Protein AF-A0A257UGG8-F1 (afdb_monomer_lite)

Secondary structure (DSSP, 8-state):
--------TTGGGGGGTSTHHHHHHHSSPPPHHHHHHHHH-HHHHHHHHTTTSPPPPHHHHHHT--HHHHHHHHHSHHHHHHHHHHHHHHHHT-

Sequence (94 aa):
PYKVVLAVPEIESWFFVVPDVLERMSGKKLSIEQRELGGLRPKKVIQQLFENQRAVSVAELAGNLTEPEVQTLRETEPRKALIDFLTEAVKKET

Structure (mmCIF, N/CA/C/O backbone):
data_AF-A0A257UGG8-F1
#
_entry.id   AF-A0A257UGG8-F1
#
loop_
_atom_site.group_PDB
_atom_site.id
_atom_site.type_symbol
_atom_site.label_atom_id
_atom_site.label_alt_id
_atom_site.label_comp_id
_atom_site.label_asym_id
_atom_site.label_entity_id
_atom_site.label_seq_id
_atom_site.pdbx_PDB_ins_code
_atom_site.Cartn_x
_atom_site.Cartn_y
_atom_site.Cartn_z
_atom_site.occupancy
_atom_site.B_iso_or_equiv
_atom_site.auth_seq_id
_atom_site.auth_comp_id
_atom_site.auth_asym_id
_atom_site.auth_atom_id
_atom_site.pdbx_PDB_model_num
ATOM 1 N N . PRO A 1 1 ? -5.326 -6.202 -22.324 1.00 38.16 1 PRO A N 1
ATOM 2 C CA . PRO A 1 1 ? -4.713 -5.540 -21.147 1.00 38.16 1 PRO A CA 1
ATOM 3 C C . PRO A 1 1 ? -4.177 -6.588 -20.158 1.00 38.16 1 PRO A C 1
ATOM 5 O O . PRO A 1 1 ? -4.949 -7.213 -19.437 1.00 38.16 1 PRO A O 1
ATOM 8 N N . TYR A 1 2 ? -2.869 -6.849 -20.191 1.00 33.78 2 TYR A N 1
ATOM 9 C CA . TYR A 1 2 ? -2.239 -7.853 -19.334 1.00 33.78 2 TYR A CA 1
ATOM 10 C C . TYR A 1 2 ? -2.043 -7.280 -17.928 1.00 33.78 2 TYR A C 1
ATOM 12 O O . TYR A 1 2 ? -1.296 -6.321 -17.743 1.00 33.78 2 TYR A O 1
ATOM 20 N N . LYS A 1 3 ? -2.730 -7.855 -16.934 1.00 40.22 3 LYS A N 1
ATOM 21 C CA . LYS A 1 3 ? -2.423 -7.622 -15.520 1.00 40.22 3 LYS A CA 1
ATOM 22 C C . LYS A 1 3 ? -1.114 -8.348 -15.222 1.00 40.22 3 LYS A C 1
ATOM 24 O O . LYS A 1 3 ? -1.119 -9.531 -14.899 1.00 40.22 3 LYS A O 1
ATOM 29 N N . VAL A 1 4 ? 0.007 -7.656 -15.402 1.00 47.53 4 VAL A N 1
ATOM 30 C CA . VAL A 1 4 ? 1.318 -8.145 -14.973 1.00 47.53 4 VAL A CA 1
ATOM 31 C C . VAL A 1 4 ? 1.338 -8.089 -13.448 1.00 47.53 4 VAL A C 1
ATOM 33 O O . VAL A 1 4 ? 1.679 -7.074 -12.849 1.00 47.53 4 VAL A O 1
ATOM 36 N N . VAL A 1 5 ? 0.901 -9.176 -12.813 1.00 45.34 5 VAL A N 1
ATOM 37 C CA . VAL A 1 5 ? 1.103 -9.404 -11.381 1.00 45.34 5 VAL A CA 1
ATOM 38 C C . VAL A 1 5 ? 2.499 -9.997 -11.236 1.00 45.34 5 VAL A C 1
ATOM 40 O O . VAL A 1 5 ? 2.672 -11.201 -11.078 1.00 45.34 5 VAL A O 1
ATOM 43 N N . LEU A 1 6 ? 3.522 -9.154 -11.366 1.00 44.53 6 LEU A N 1
ATOM 44 C CA . LEU A 1 6 ? 4.820 -9.499 -10.802 1.00 44.53 6 LEU A CA 1
ATOM 45 C C . LEU A 1 6 ? 4.609 -9.594 -9.289 1.00 44.53 6 LEU A C 1
ATOM 47 O O . LEU A 1 6 ? 4.041 -8.681 -8.687 1.00 44.53 6 LEU A O 1
ATOM 51 N N . ALA A 1 7 ? 5.028 -10.704 -8.684 1.00 52.19 7 ALA A N 1
ATOM 52 C CA . ALA A 1 7 ? 5.097 -10.853 -7.236 1.00 52.19 7 ALA A CA 1
ATOM 53 C C . ALA A 1 7 ? 6.225 -9.954 -6.709 1.00 52.19 7 ALA A C 1
ATOM 55 O O . ALA A 1 7 ? 7.279 -10.431 -6.303 1.00 52.19 7 ALA A O 1
ATOM 56 N N . VAL A 1 8 ? 6.030 -8.638 -6.801 1.00 59.59 8 VAL A N 1
ATOM 57 C CA . VAL A 1 8 ? 6.941 -7.642 -6.251 1.00 59.59 8 VAL A CA 1
ATOM 58 C C . VAL A 1 8 ? 6.827 -7.763 -4.734 1.00 59.59 8 VAL A C 1
ATOM 60 O O . VAL A 1 8 ? 5.727 -7.572 -4.198 1.00 59.59 8 VAL A O 1
ATOM 63 N N . PRO A 1 9 ? 7.911 -8.131 -4.028 1.00 59.56 9 PRO A N 1
ATOM 64 C CA . PRO A 1 9 ? 7.899 -8.140 -2.577 1.00 59.56 9 PRO A CA 1
ATOM 65 C C . PRO A 1 9 ? 7.454 -6.769 -2.073 1.00 59.56 9 PRO A C 1
ATOM 67 O O . PRO A 1 9 ? 7.940 -5.746 -2.546 1.00 59.56 9 PRO A O 1
ATOM 70 N N . GLU A 1 10 ? 6.507 -6.763 -1.139 1.00 71.31 10 GLU A N 1
ATOM 71 C CA . GLU A 1 10 ? 6.000 -5.538 -0.514 1.00 71.31 10 GLU A CA 1
ATOM 72 C C . GLU A 1 10 ? 5.303 -4.562 -1.474 1.00 71.31 10 GLU A C 1
ATOM 74 O O . GLU A 1 10 ? 5.232 -3.367 -1.186 1.00 71.31 10 GLU A O 1
ATOM 79 N N . ILE A 1 11 ? 4.708 -5.049 -2.572 1.00 80.56 11 ILE A N 1
ATOM 80 C CA . ILE A 1 11 ? 3.818 -4.240 -3.427 1.00 80.56 11 ILE A CA 1
ATOM 81 C C . ILE A 1 11 ? 2.700 -3.558 -2.624 1.00 80.56 11 ILE A C 1
ATOM 83 O O . ILE A 1 11 ? 2.195 -2.511 -3.013 1.00 80.56 11 ILE A O 1
ATOM 87 N N . GLU A 1 12 ? 2.349 -4.112 -1.462 1.00 86.44 12 GLU A N 1
ATOM 88 C CA . GLU A 1 12 ? 1.402 -3.521 -0.527 1.00 86.44 12 GLU A CA 1
ATOM 89 C C . GLU A 1 12 ? 1.807 -2.121 -0.035 1.00 86.44 12 GLU A C 1
ATOM 91 O O . GLU A 1 12 ? 0.935 -1.327 0.315 1.00 86.44 12 GLU A O 1
ATOM 96 N N . SER A 1 13 ? 3.104 -1.792 -0.036 1.00 86.19 13 SER A N 1
ATOM 97 C CA . SER A 1 13 ? 3.606 -0.449 0.295 1.00 86.19 13 SER A CA 1
ATOM 98 C C . SER A 1 13 ? 3.043 0.628 -0.635 1.00 86.19 13 SER A C 1
ATOM 100 O O . SER A 1 13 ? 2.851 1.769 -0.220 1.00 86.19 13 SER A O 1
ATOM 102 N N . TRP A 1 14 ? 2.684 0.268 -1.870 1.00 86.62 14 TRP A N 1
ATOM 103 C CA . TRP A 1 14 ? 2.157 1.211 -2.854 1.00 86.62 14 TRP A CA 1
ATOM 104 C C . TRP A 1 14 ? 0.781 1.743 -2.452 1.00 86.62 14 TRP A C 1
ATOM 106 O O . TRP A 1 14 ? 0.461 2.893 -2.740 1.00 86.62 14 TRP A O 1
ATOM 116 N N . PHE A 1 15 ? -0.015 0.970 -1.709 1.00 89.75 15 PHE A N 1
ATOM 117 C CA . PHE A 1 15 ? -1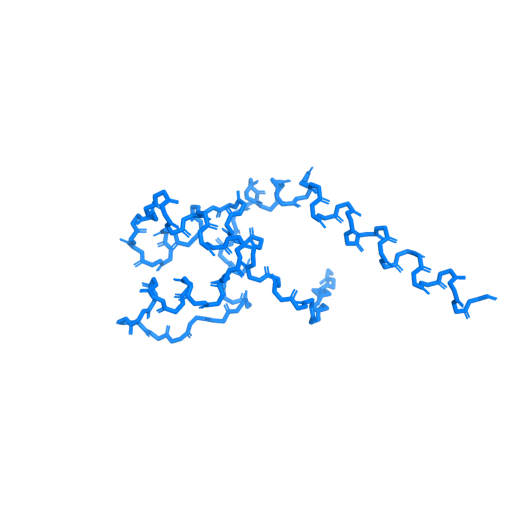.314 1.442 -1.222 1.00 89.75 15 PHE A CA 1
ATOM 118 C C . PHE A 1 15 ? -1.193 2.562 -0.179 1.00 89.75 15 PHE A C 1
ATOM 120 O O . PHE A 1 15 ? -2.165 3.268 0.062 1.00 89.75 15 PHE A O 1
ATOM 127 N N . PHE A 1 16 ? -0.008 2.780 0.399 1.00 90.25 16 PHE A N 1
ATOM 128 C CA . PHE A 1 16 ? 0.244 3.897 1.313 1.00 90.25 16 PHE A CA 1
ATOM 129 C C . PHE A 1 16 ? 0.628 5.195 0.591 1.00 90.25 16 PHE A C 1
ATOM 131 O O . PHE A 1 16 ? 0.585 6.260 1.200 1.00 90.25 16 PHE A O 1
ATOM 138 N N . VAL A 1 17 ? 0.922 5.130 -0.713 1.00 87.75 17 VAL A N 1
ATOM 139 C CA . VAL A 1 17 ? 1.033 6.310 -1.589 1.00 87.75 17 VAL A CA 1
ATOM 140 C C . VAL A 1 17 ? -0.352 6.874 -1.923 1.00 87.75 17 VAL A C 1
ATOM 142 O O . VAL A 1 17 ? -0.513 8.079 -2.087 1.00 87.75 17 VAL A O 1
ATOM 145 N N . VAL A 1 18 ? -1.360 6.000 -1.983 1.00 90.12 18 VAL A N 1
ATOM 146 C CA . VAL A 1 18 ? -2.768 6.332 -2.247 1.00 90.12 18 VAL A CA 1
ATOM 147 C C . VAL A 1 18 ? -3.664 5.807 -1.117 1.00 90.12 18 VAL A C 1
ATOM 149 O O . VAL A 1 18 ? -4.487 4.919 -1.336 1.00 90.12 18 VAL A O 1
ATOM 152 N N . PRO A 1 19 ? -3.517 6.325 0.117 1.00 91.25 19 PRO A N 1
ATOM 153 C CA . PRO A 1 19 ? -4.131 5.738 1.312 1.00 91.25 19 PRO A CA 1
ATOM 154 C C . PRO A 1 19 ? -5.663 5.723 1.271 1.00 91.25 19 PRO A C 1
ATOM 156 O O . PRO A 1 19 ? -6.287 4.917 1.958 1.00 91.25 19 PRO A O 1
ATOM 159 N N . ASP A 1 20 ? -6.274 6.568 0.444 1.00 92.94 20 ASP A N 1
ATOM 160 C CA . ASP A 1 20 ? -7.724 6.694 0.314 1.00 92.94 20 ASP A CA 1
ATOM 161 C C . ASP A 1 20 ? -8.406 5.372 -0.076 1.00 92.94 20 ASP A C 1
ATOM 163 O O . ASP A 1 20 ? -9.511 5.100 0.396 1.00 92.94 20 ASP A O 1
ATOM 167 N N . VAL A 1 21 ? -7.744 4.494 -0.846 1.00 92.56 21 VAL A N 1
ATOM 168 C CA . VAL A 1 21 ? -8.279 3.154 -1.159 1.00 92.56 21 VAL A CA 1
ATOM 169 C C . VAL A 1 21 ? -8.388 2.281 0.093 1.00 92.56 21 VAL A C 1
ATOM 171 O O . VAL A 1 21 ? -9.392 1.595 0.289 1.00 92.56 21 VAL A O 1
ATOM 174 N N . LEU A 1 22 ? -7.387 2.345 0.977 1.00 93.50 22 LEU A N 1
ATOM 175 C CA . LEU A 1 22 ? -7.362 1.594 2.231 1.00 93.50 22 LEU A CA 1
ATOM 176 C C . LEU A 1 22 ? -8.426 2.125 3.185 1.00 93.50 22 LEU A C 1
ATOM 178 O O . LEU A 1 22 ? -9.141 1.341 3.808 1.00 93.50 22 LEU A O 1
ATOM 182 N N . GLU A 1 23 ? -8.567 3.446 3.273 1.00 94.69 23 GLU A N 1
ATOM 183 C CA . GLU A 1 23 ? -9.569 4.075 4.130 1.00 94.69 23 GLU A CA 1
ATOM 184 C C . GLU A 1 23 ? -10.993 3.780 3.649 1.00 94.69 23 GLU A C 1
ATOM 186 O O . GLU A 1 23 ? -11.861 3.423 4.447 1.00 94.69 23 GLU A O 1
ATOM 191 N N . ARG A 1 24 ? -11.222 3.852 2.331 1.00 94.44 24 ARG A N 1
ATOM 192 C CA . ARG A 1 24 ? -12.510 3.548 1.695 1.00 94.44 24 ARG A CA 1
ATOM 193 C C . ARG A 1 24 ? -12.919 2.094 1.907 1.00 94.44 24 ARG A C 1
ATOM 195 O O . ARG A 1 24 ? -14.061 1.839 2.274 1.00 94.44 24 ARG A O 1
ATOM 202 N N . MET A 1 25 ? -12.005 1.150 1.689 1.00 93.00 25 MET A N 1
ATOM 203 C CA . MET A 1 25 ? -12.309 -0.279 1.819 1.00 93.00 25 MET A CA 1
ATOM 204 C C . MET A 1 25 ? -12.423 -0.738 3.273 1.00 93.00 25 MET A C 1
ATOM 206 O O . MET A 1 25 ? -13.263 -1.577 3.579 1.00 93.00 25 MET A O 1
ATOM 210 N N . SER A 1 26 ? -11.594 -0.205 4.174 1.00 91.75 26 SER A N 1
ATOM 211 C CA . SER A 1 26 ? -11.641 -0.580 5.594 1.00 91.75 26 SER A CA 1
ATOM 212 C C . SER A 1 26 ? -12.741 0.148 6.372 1.00 91.75 26 SER A C 1
ATOM 214 O O . SER A 1 26 ? -13.132 -0.316 7.443 1.00 91.75 26 SER A O 1
ATOM 216 N N . GLY A 1 27 ? -13.225 1.288 5.866 1.00 92.31 27 GLY A N 1
ATOM 217 C CA . GLY A 1 27 ? -14.121 2.193 6.589 1.00 92.31 27 GLY A CA 1
ATOM 218 C C . GLY A 1 27 ? -13.440 2.926 7.752 1.00 92.31 27 GLY A C 1
ATOM 219 O O . GLY A 1 27 ? -14.120 3.539 8.573 1.00 92.31 27 GLY A O 1
ATOM 220 N N . LYS A 1 28 ? -12.106 2.853 7.852 1.00 91.75 28 LYS A N 1
ATOM 221 C CA . LYS A 1 28 ? -11.297 3.461 8.916 1.00 91.75 28 LYS A CA 1
ATOM 222 C C . LYS A 1 28 ? -10.393 4.537 8.331 1.00 91.75 28 LYS A C 1
ATOM 224 O O . LYS A 1 28 ? -9.841 4.367 7.253 1.00 91.75 28 LYS A O 1
ATOM 229 N N . LYS A 1 29 ? -10.179 5.625 9.066 1.00 92.81 29 LYS A N 1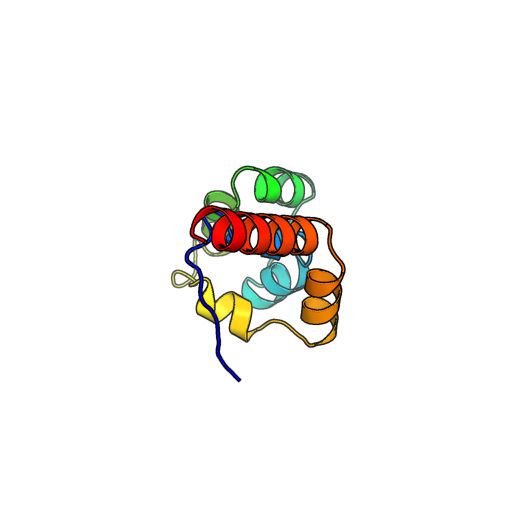
ATOM 230 C CA . LYS A 1 29 ? -9.132 6.595 8.726 1.00 92.81 29 LYS A CA 1
ATOM 231 C C . LYS A 1 29 ? -7.773 6.085 9.193 1.00 92.81 29 LYS A C 1
ATOM 233 O O . LYS A 1 29 ? -7.659 5.583 10.310 1.00 92.81 29 LYS A O 1
ATOM 238 N N . LEU A 1 30 ? -6.759 6.224 8.343 1.00 92.75 30 LEU A N 1
ATOM 239 C CA . LEU A 1 30 ? -5.380 5.899 8.685 1.00 92.75 30 LEU A CA 1
ATOM 240 C C . LEU A 1 30 ? -4.803 7.007 9.569 1.00 92.75 30 LEU A C 1
ATOM 242 O O . LEU A 1 30 ? -4.803 8.175 9.171 1.00 92.75 30 LEU A O 1
ATOM 246 N 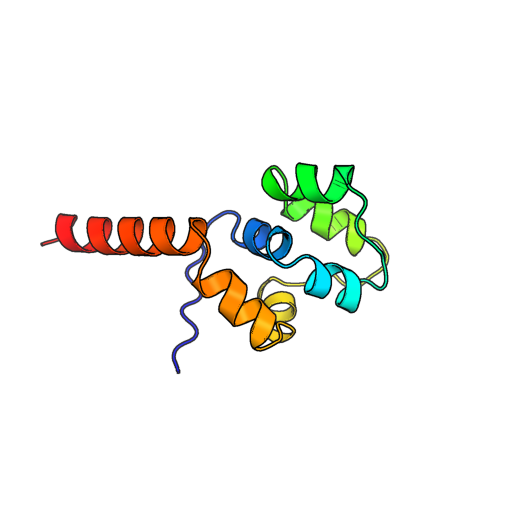N . SER A 1 31 ? -4.270 6.648 10.739 1.00 93.06 31 SER A N 1
ATOM 247 C CA . SER A 1 31 ? -3.496 7.595 11.550 1.00 93.06 31 SER A CA 1
ATOM 248 C C . SER A 1 31 ? -2.173 7.956 10.862 1.00 93.06 31 SER A C 1
ATOM 250 O O . SER A 1 31 ? -1.695 7.229 9.989 1.00 93.06 31 SER A O 1
ATOM 252 N N . ILE A 1 32 ? -1.553 9.070 11.266 1.00 89.88 32 ILE A N 1
ATOM 253 C CA . ILE A 1 32 ? -0.230 9.484 10.758 1.00 89.88 32 ILE A CA 1
ATOM 254 C C . ILE A 1 32 ? 0.798 8.367 10.990 1.00 89.88 32 ILE A C 1
ATOM 256 O O . ILE A 1 32 ? 1.482 7.948 10.061 1.00 89.88 32 ILE A O 1
ATOM 260 N N . GLU A 1 33 ? 0.808 7.800 12.195 1.00 90.88 33 GLU A N 1
ATOM 261 C CA . GLU A 1 33 ? 1.684 6.690 12.586 1.00 90.88 33 GLU A CA 1
ATOM 262 C C . GLU A 1 33 ? 1.474 5.448 11.707 1.00 90.88 33 GLU A C 1
ATOM 264 O O . GLU A 1 33 ? 2.432 4.778 11.327 1.00 90.88 33 GLU A O 1
ATOM 269 N N . GLN A 1 34 ? 0.225 5.134 11.344 1.00 91.69 34 GLN A N 1
ATOM 270 C CA . GLN A 1 34 ? -0.076 4.011 10.454 1.00 91.69 34 GLN A CA 1
ATOM 271 C C . GLN A 1 34 ? 0.360 4.280 9.012 1.00 91.69 34 GLN A C 1
ATOM 273 O O . GLN A 1 34 ? 0.780 3.346 8.331 1.00 91.69 34 GLN A O 1
ATOM 278 N N . ARG A 1 35 ? 0.285 5.531 8.540 1.00 90.06 35 ARG A N 1
ATOM 279 C CA . ARG A 1 35 ? 0.786 5.914 7.210 1.00 90.06 35 ARG A CA 1
ATOM 280 C C . ARG A 1 35 ? 2.302 5.756 7.136 1.00 90.06 35 ARG A C 1
ATOM 282 O O . ARG A 1 35 ? 2.800 5.149 6.192 1.00 90.06 35 ARG A O 1
ATOM 289 N N . GLU A 1 36 ? 3.018 6.222 8.156 1.00 87.81 36 GLU A N 1
ATOM 290 C CA . GLU A 1 36 ? 4.474 6.070 8.257 1.00 87.81 36 GLU A CA 1
ATOM 291 C C . GLU A 1 36 ? 4.882 4.596 8.384 1.00 87.81 36 GLU A C 1
ATOM 293 O O . GLU A 1 36 ? 5.722 4.105 7.627 1.00 87.81 36 GLU A O 1
ATOM 298 N N . LEU A 1 37 ? 4.234 3.850 9.286 1.00 88.81 37 LEU A N 1
ATOM 299 C CA . LEU A 1 37 ? 4.500 2.424 9.478 1.00 88.81 37 LEU A CA 1
ATOM 300 C C . LEU A 1 37 ? 4.162 1.604 8.227 1.00 88.81 37 LEU A C 1
ATOM 302 O O . LEU A 1 37 ? 4.826 0.604 7.951 1.00 88.81 37 LEU A O 1
ATOM 306 N N . GLY A 1 38 ? 3.158 2.026 7.460 1.00 86.56 38 GLY A N 1
ATOM 307 C CA . GLY A 1 38 ? 2.735 1.384 6.221 1.00 86.56 38 GLY A CA 1
ATOM 308 C C . GLY A 1 38 ? 3.822 1.359 5.151 1.00 86.56 38 GLY A C 1
ATOM 309 O O . GLY A 1 38 ? 3.935 0.372 4.430 1.00 86.56 38 GLY A O 1
ATOM 310 N N . GLY A 1 39 ? 4.691 2.373 5.114 1.00 82.38 39 GLY A N 1
ATOM 311 C CA . GLY A 1 39 ? 5.856 2.381 4.228 1.00 82.38 39 GLY A CA 1
ATOM 312 C C . GLY A 1 39 ? 6.915 1.327 4.581 1.00 82.38 39 GLY A C 1
ATOM 313 O O . GLY A 1 39 ? 7.636 0.873 3.702 1.00 82.38 39 GLY A O 1
ATOM 314 N N . LEU A 1 40 ? 6.999 0.908 5.849 1.00 83.75 40 LEU A N 1
ATOM 315 C CA . LEU A 1 40 ? 8.031 -0.013 6.358 1.00 83.75 40 LEU A CA 1
ATOM 316 C C . LEU A 1 40 ? 7.523 -1.445 6.583 1.00 83.75 40 LEU A C 1
ATOM 318 O O . LEU A 1 40 ? 8.288 -2.416 6.576 1.00 83.75 40 LEU A O 1
ATOM 322 N N . ARG A 1 41 ? 6.237 -1.574 6.920 1.00 88.00 41 ARG A N 1
ATOM 323 C CA . ARG A 1 41 ? 5.569 -2.817 7.330 1.00 88.00 41 ARG A CA 1
ATOM 324 C C . ARG A 1 41 ? 4.142 -2.864 6.766 1.00 88.00 41 ARG A C 1
ATOM 326 O O . ARG A 1 41 ? 3.189 -3.044 7.531 1.00 88.00 41 ARG A O 1
ATOM 333 N N . PRO A 1 42 ? 3.966 -2.762 5.438 1.00 89.06 42 PRO A N 1
ATOM 334 C CA . PRO A 1 42 ? 2.652 -2.575 4.823 1.00 89.06 42 PRO A CA 1
ATOM 335 C C . PRO A 1 42 ? 1.669 -3.699 5.155 1.00 89.06 42 PRO A C 1
ATOM 337 O O . PRO A 1 42 ? 0.529 -3.442 5.533 1.00 89.06 42 PRO A O 1
ATOM 340 N N . LYS A 1 43 ? 2.127 -4.957 5.119 1.00 88.69 43 LYS A N 1
ATOM 341 C CA . LYS A 1 43 ? 1.297 -6.127 5.451 1.00 88.69 43 LYS A CA 1
ATOM 342 C C . LYS A 1 43 ? 0.733 -6.065 6.868 1.00 88.69 43 LYS A C 1
ATOM 344 O O . LYS A 1 43 ? -0.433 -6.385 7.068 1.00 88.69 43 LYS A O 1
ATOM 349 N N . LYS A 1 44 ? 1.542 -5.624 7.837 1.00 89.25 44 LYS A N 1
ATOM 350 C CA . LYS A 1 44 ? 1.119 -5.505 9.238 1.00 89.25 44 LYS A CA 1
ATOM 351 C C . LYS A 1 44 ? 0.036 -4.439 9.387 1.00 89.25 44 LYS A C 1
ATOM 353 O O . LYS A 1 44 ? -0.959 -4.674 10.062 1.00 89.25 44 LYS A O 1
ATOM 358 N N . VAL A 1 45 ? 0.211 -3.289 8.739 1.00 91.81 45 VAL A N 1
ATOM 359 C CA . VAL A 1 45 ? -0.760 -2.190 8.822 1.00 91.81 45 VAL A CA 1
ATOM 360 C C . VAL A 1 45 ? -2.068 -2.552 8.119 1.00 91.81 45 VAL A C 1
ATOM 362 O O . VAL A 1 45 ? -3.139 -2.310 8.667 1.00 91.81 45 VAL A O 1
ATOM 365 N N . ILE A 1 46 ? -2.005 -3.211 6.958 1.00 91.12 46 ILE A N 1
ATOM 366 C CA . ILE A 1 46 ? -3.198 -3.737 6.279 1.00 91.12 46 ILE A CA 1
ATOM 367 C C . ILE A 1 46 ? -3.907 -4.761 7.177 1.00 91.12 46 ILE A C 1
ATOM 369 O O . ILE A 1 46 ? -5.110 -4.654 7.387 1.00 91.12 46 ILE A O 1
ATOM 373 N N . GLN A 1 47 ? -3.184 -5.701 7.790 1.00 90.44 47 GLN A N 1
ATOM 374 C CA . GLN A 1 47 ? -3.786 -6.650 8.735 1.00 90.44 47 GLN A CA 1
ATOM 375 C C . GLN A 1 47 ? -4.501 -5.947 9.896 1.00 90.44 47 GLN A C 1
ATOM 377 O O . GLN A 1 47 ? -5.617 -6.329 10.218 1.00 90.44 47 GLN A O 1
ATOM 382 N N . GLN A 1 48 ? -3.918 -4.893 10.474 1.00 90.75 48 GLN A N 1
ATOM 383 C CA . GLN A 1 48 ? -4.554 -4.111 11.544 1.00 90.75 48 GLN A CA 1
ATOM 384 C C . GLN A 1 48 ? -5.797 -3.341 11.065 1.00 90.75 48 GLN A C 1
ATOM 386 O O . GLN A 1 48 ? -6.809 -3.255 11.766 1.00 90.75 48 GLN A O 1
ATOM 391 N N . LEU A 1 49 ? -5.754 -2.781 9.854 1.00 90.56 49 LEU A N 1
ATOM 392 C CA . LEU A 1 49 ? -6.903 -2.093 9.261 1.00 90.56 49 LEU A CA 1
ATOM 393 C C . LEU A 1 49 ? -8.086 -3.050 9.079 1.00 90.56 49 LEU A C 1
ATOM 395 O O . LEU A 1 49 ? -9.212 -2.707 9.452 1.00 90.56 49 LEU A O 1
ATOM 399 N N . PHE A 1 50 ? -7.813 -4.258 8.592 1.00 90.81 50 PHE A N 1
ATOM 400 C CA . PHE A 1 50 ? -8.810 -5.267 8.236 1.00 90.81 50 PHE A CA 1
ATOM 401 C C . PHE A 1 50 ? -8.979 -6.381 9.287 1.00 90.81 50 PHE A C 1
ATOM 403 O O . PHE A 1 50 ? -9.619 -7.381 8.995 1.00 90.81 50 PHE A O 1
ATOM 410 N N . GLU A 1 51 ? -8.464 -6.216 10.510 1.00 85.44 51 GLU A N 1
ATOM 411 C CA . GLU A 1 51 ? -8.421 -7.269 11.548 1.00 85.44 51 GLU A CA 1
ATOM 412 C C . GLU A 1 51 ? -9.799 -7.865 11.883 1.00 85.44 51 GLU A C 1
ATOM 414 O O . GLU A 1 51 ? -9.933 -9.067 12.090 1.00 85.44 51 GLU A O 1
ATOM 419 N N . ASN A 1 52 ? -10.845 -7.033 11.857 1.00 80.69 52 ASN A N 1
ATOM 420 C CA . ASN A 1 52 ? -12.232 -7.443 12.113 1.00 80.69 52 ASN A CA 1
ATOM 421 C C . ASN A 1 52 ? -13.014 -7.765 10.826 1.00 80.69 52 ASN A C 1
ATOM 423 O O . ASN A 1 52 ? -14.244 -7.805 10.839 1.00 80.69 52 ASN A O 1
ATOM 427 N N . GLN A 1 53 ? -12.324 -7.918 9.697 1.00 79.69 53 GLN A N 1
ATOM 428 C CA . GLN A 1 53 ? -12.902 -8.172 8.381 1.00 79.69 53 GLN A CA 1
ATOM 429 C C . GLN A 1 53 ? -12.274 -9.420 7.753 1.00 79.69 53 GLN A C 1
ATOM 431 O O . GLN A 1 53 ? -11.295 -9.984 8.242 1.00 79.69 53 GLN A O 1
ATOM 436 N N . ARG A 1 54 ? -12.854 -9.877 6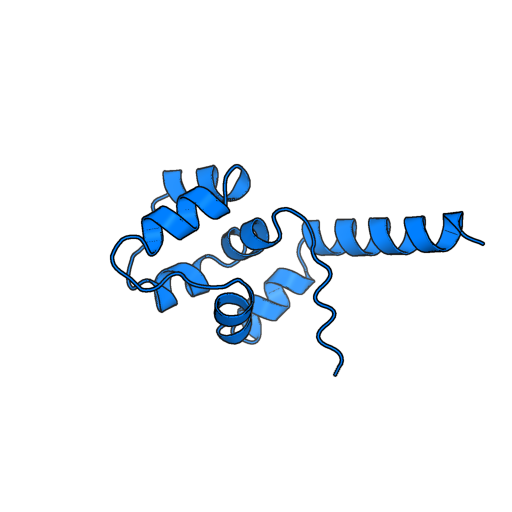.639 1.00 80.94 54 ARG A N 1
ATOM 437 C CA . ARG A 1 54 ? -12.230 -10.914 5.814 1.00 80.94 54 ARG A CA 1
ATOM 438 C C . ARG A 1 54 ? -10.851 -10.429 5.359 1.00 80.94 54 ARG A C 1
ATOM 440 O O . ARG A 1 54 ? -10.703 -9.273 4.973 1.00 80.94 54 ARG A O 1
ATOM 447 N N . ALA A 1 55 ? -9.873 -11.335 5.354 1.00 77.25 55 ALA A N 1
ATOM 448 C CA . ALA A 1 55 ? -8.546 -11.063 4.814 1.00 77.25 55 ALA A CA 1
ATOM 449 C C . ALA A 1 55 ? -8.649 -10.494 3.390 1.00 77.25 55 ALA A C 1
ATOM 451 O O . ALA A 1 55 ? -9.231 -11.130 2.508 1.00 77.25 55 ALA A O 1
ATOM 452 N N . VAL A 1 56 ? -8.081 -9.305 3.194 1.00 84.88 56 VAL A N 1
ATOM 453 C CA . VAL A 1 56 ? -8.096 -8.602 1.911 1.00 84.88 56 VAL A CA 1
ATOM 454 C C . VAL A 1 56 ? -6.839 -8.951 1.128 1.00 84.88 56 VAL A C 1
ATOM 456 O O . VAL A 1 56 ? -5.719 -8.866 1.635 1.00 84.88 56 VAL A O 1
ATOM 459 N N . SER A 1 57 ? -7.026 -9.350 -0.123 1.00 87.25 57 SER A N 1
ATOM 460 C CA . SER A 1 57 ? -5.938 -9.642 -1.049 1.00 87.25 57 SER A CA 1
ATOM 461 C C . SER A 1 57 ? -5.451 -8.385 -1.776 1.00 87.25 57 SER A C 1
ATOM 463 O O . SER A 1 57 ? -6.200 -7.438 -2.011 1.00 87.25 57 SER A O 1
ATOM 465 N N . VAL A 1 58 ? -4.196 -8.403 -2.230 1.00 86.12 58 VAL A N 1
ATOM 466 C CA . VAL A 1 58 ? -3.634 -7.342 -3.089 1.00 86.12 58 VAL A CA 1
ATOM 467 C C . VAL A 1 58 ? -4.469 -7.140 -4.354 1.00 86.12 58 VAL A C 1
ATOM 469 O O . VAL A 1 58 ? -4.658 -6.011 -4.797 1.00 86.12 58 VAL A O 1
ATOM 472 N N . ALA A 1 59 ? -4.999 -8.224 -4.925 1.00 86.12 59 ALA A N 1
ATOM 473 C CA . ALA A 1 59 ? -5.841 -8.163 -6.114 1.00 86.12 59 ALA A CA 1
ATOM 474 C C . ALA A 1 59 ? -7.156 -7.411 -5.856 1.00 86.12 59 ALA A C 1
ATOM 476 O O . ALA A 1 59 ? -7.595 -6.646 -6.715 1.00 86.12 59 ALA A O 1
ATOM 477 N N . GLU A 1 60 ? -7.762 -7.595 -4.681 1.00 89.06 60 GLU A N 1
ATOM 478 C CA . GLU A 1 60 ? -8.965 -6.862 -4.275 1.00 89.06 60 GLU A CA 1
ATOM 479 C C . GLU A 1 60 ? -8.664 -5.382 -4.028 1.00 89.06 60 GLU A C 1
ATOM 481 O O . GLU A 1 60 ? -9.406 -4.535 -4.522 1.00 89.06 60 GLU A O 1
ATOM 486 N N . LEU A 1 61 ? -7.560 -5.055 -3.343 1.00 89.56 61 LEU A N 1
ATOM 487 C CA . LEU A 1 61 ? -7.123 -3.664 -3.155 1.00 89.56 61 LEU A CA 1
ATOM 488 C C . LEU A 1 61 ? -6.892 -2.970 -4.501 1.00 89.56 61 LEU A C 1
ATOM 490 O O . LEU A 1 61 ? -7.436 -1.899 -4.759 1.00 89.56 61 LEU A O 1
ATOM 494 N N . ALA A 1 62 ? -6.142 -3.616 -5.396 1.00 89.38 62 ALA A N 1
ATOM 495 C CA . ALA A 1 62 ? -5.859 -3.090 -6.725 1.00 89.38 62 ALA A CA 1
ATOM 496 C C . ALA A 1 62 ? -7.129 -2.931 -7.577 1.00 89.38 62 ALA A C 1
ATOM 498 O O . ALA A 1 62 ? -7.238 -1.980 -8.346 1.00 89.38 62 ALA A O 1
ATOM 499 N N . GLY A 1 63 ? -8.099 -3.840 -7.436 1.00 90.00 63 GLY A N 1
ATOM 500 C CA . GLY A 1 63 ? -9.384 -3.767 -8.133 1.00 90.00 63 GLY A CA 1
A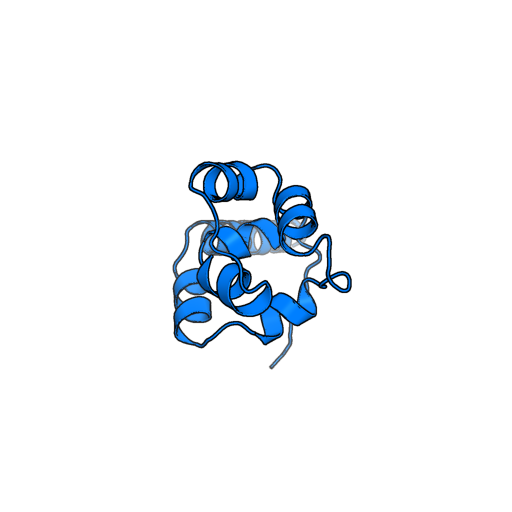TOM 501 C C . GLY A 1 63 ? -10.279 -2.607 -7.689 1.00 90.00 63 GLY A C 1
ATOM 502 O O . GLY A 1 63 ? -11.198 -2.257 -8.423 1.00 90.00 63 GLY A O 1
ATOM 503 N N . ASN A 1 64 ? -10.010 -2.011 -6.526 1.00 92.44 64 ASN A N 1
ATOM 504 C CA . ASN A 1 64 ? -10.768 -0.888 -5.975 1.00 92.44 64 ASN A CA 1
ATOM 505 C C . ASN A 1 64 ? -10.082 0.468 -6.171 1.00 92.44 64 ASN A C 1
ATOM 507 O O . ASN A 1 64 ? -10.623 1.476 -5.716 1.00 92.44 64 ASN A O 1
ATOM 511 N N . LEU A 1 65 ? -8.915 0.513 -6.820 1.00 92.06 65 LEU A N 1
ATOM 512 C CA . LEU A 1 65 ? -8.263 1.770 -7.173 1.00 92.06 65 LEU A CA 1
ATOM 513 C C . LEU A 1 65 ? -9.101 2.533 -8.207 1.00 92.06 65 LEU A C 1
ATOM 515 O O . LEU A 1 65 ? -9.581 1.972 -9.191 1.00 92.06 65 LEU A O 1
ATOM 519 N N . THR A 1 66 ? -9.247 3.831 -7.989 1.00 92.88 66 THR A N 1
ATOM 520 C CA . THR A 1 66 ? -9.832 4.773 -8.945 1.00 92.88 66 THR A CA 1
ATOM 521 C C . THR A 1 66 ? -8.796 5.213 -9.979 1.00 92.88 66 THR A C 1
ATOM 523 O O . THR A 1 66 ? -7.593 5.119 -9.741 1.00 92.88 66 THR A O 1
ATOM 526 N N . GLU A 1 67 ? -9.241 5.740 -11.123 1.00 90.75 67 GLU A N 1
ATOM 527 C CA . GLU A 1 67 ? -8.316 6.228 -12.159 1.00 90.75 67 GLU A CA 1
ATOM 528 C C . GLU A 1 67 ? -7.348 7.315 -11.642 1.00 90.75 67 GLU A C 1
ATOM 530 O O . GLU A 1 67 ? -6.158 7.211 -11.940 1.00 90.75 67 GLU A O 1
ATOM 535 N N . PRO A 1 68 ? -7.768 8.302 -10.817 1.00 91.06 68 PRO A N 1
ATOM 536 C CA . PRO A 1 68 ? -6.831 9.248 -10.211 1.00 91.06 68 PRO A CA 1
ATOM 537 C C . PRO A 1 68 ? -5.772 8.574 -9.331 1.00 91.06 68 PRO A C 1
ATOM 539 O O . PRO A 1 68 ? -4.594 8.892 -9.455 1.00 91.06 68 PRO A O 1
ATOM 542 N N . GLU A 1 69 ? -6.159 7.606 -8.491 1.00 90.25 69 GLU A N 1
ATOM 543 C CA . GLU A 1 69 ? -5.218 6.861 -7.638 1.00 90.25 69 GLU A CA 1
ATOM 544 C C . GLU A 1 69 ? -4.228 6.047 -8.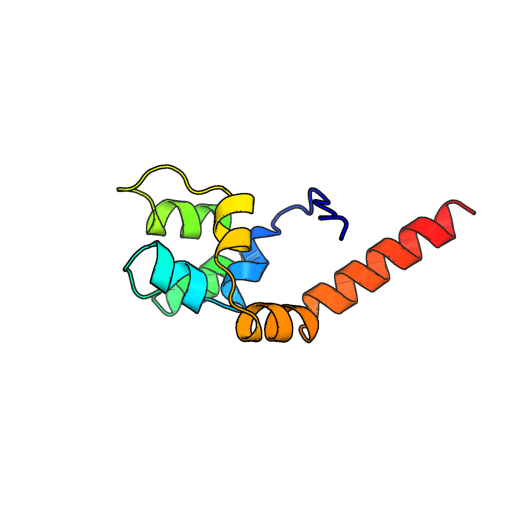496 1.00 90.25 69 GLU A C 1
ATOM 546 O O . GLU A 1 69 ? -3.025 6.029 -8.229 1.00 90.25 69 GLU A O 1
ATOM 551 N N . VAL A 1 70 ? -4.704 5.424 -9.582 1.00 88.88 70 VAL A N 1
ATOM 552 C CA . VAL A 1 70 ? -3.845 4.736 -10.560 1.00 88.88 70 VAL A CA 1
ATOM 553 C C . VAL A 1 70 ? -2.870 5.713 -11.213 1.00 88.88 70 VAL A C 1
ATOM 555 O O . VAL A 1 70 ? -1.695 5.380 -11.383 1.00 88.88 70 VAL A O 1
ATOM 558 N N . GLN A 1 71 ? -3.324 6.913 -11.572 1.00 86.00 71 GLN A N 1
ATOM 559 C CA . GLN A 1 71 ? -2.467 7.924 -12.176 1.00 86.00 71 GLN A CA 1
ATOM 560 C C . GLN A 1 71 ? -1.404 8.426 -11.193 1.00 86.00 71 GLN A C 1
ATOM 562 O O . GLN A 1 71 ? -0.235 8.505 -11.563 1.00 86.00 71 GLN A O 1
ATOM 567 N N . THR A 1 72 ? -1.757 8.642 -9.924 1.00 88.12 72 THR A N 1
ATOM 568 C CA . THR A 1 72 ? -0.782 8.957 -8.871 1.00 88.12 72 THR A CA 1
ATOM 569 C C . THR A 1 72 ? 0.278 7.865 -8.763 1.00 88.12 72 THR A C 1
ATOM 571 O O . THR A 1 72 ? 1.468 8.159 -8.832 1.00 88.12 72 THR A O 1
ATOM 574 N N . LEU A 1 73 ? -0.122 6.590 -8.693 1.00 85.12 73 LEU A N 1
ATOM 575 C CA . LEU A 1 73 ? 0.820 5.463 -8.674 1.00 85.12 73 LEU A CA 1
ATOM 576 C C . LEU A 1 73 ? 1.699 5.393 -9.931 1.00 85.12 73 LEU A C 1
ATOM 578 O O . LEU A 1 73 ? 2.816 4.878 -9.878 1.00 85.12 73 LEU A O 1
ATOM 582 N N . ARG A 1 74 ? 1.222 5.903 -11.073 1.00 82.00 74 ARG A N 1
ATOM 583 C CA . ARG A 1 74 ? 2.016 5.973 -12.303 1.00 82.00 74 ARG A CA 1
ATOM 584 C C . ARG A 1 74 ? 3.100 7.044 -12.263 1.00 82.00 74 ARG A C 1
ATOM 586 O O . ARG A 1 74 ? 4.111 6.908 -12.949 1.00 82.00 74 ARG A O 1
ATOM 593 N N . GLU A 1 75 ? 2.907 8.104 -11.507 1.00 85.06 75 GLU A N 1
ATOM 594 C CA . GLU A 1 75 ? 3.823 9.245 -11.496 1.00 85.06 75 GLU A CA 1
ATOM 595 C C . GLU A 1 75 ? 4.864 9.155 -10.376 1.00 85.06 75 GLU A C 1
ATOM 597 O O . GLU A 1 75 ? 5.832 9.917 -10.368 1.00 85.06 75 GLU A O 1
ATOM 602 N N . THR A 1 76 ? 4.713 8.196 -9.461 1.00 80.12 76 THR A N 1
ATOM 603 C CA . THR A 1 76 ? 5.569 8.077 -8.281 1.00 80.12 76 THR A CA 1
ATOM 604 C C . THR A 1 76 ? 6.916 7.413 -8.568 1.00 80.12 76 THR A C 1
ATOM 606 O O . THR A 1 76 ? 7.061 6.527 -9.416 1.00 80.12 76 THR A O 1
ATOM 609 N N . GLU A 1 77 ? 7.922 7.835 -7.801 1.00 74.62 77 GLU A N 1
ATOM 610 C CA . GLU A 1 77 ? 9.292 7.314 -7.858 1.00 74.62 77 GLU A CA 1
ATOM 611 C C . GLU A 1 77 ? 9.390 5.780 -7.732 1.00 74.62 77 GLU A C 1
ATOM 613 O O . GLU A 1 77 ? 10.137 5.185 -8.510 1.00 74.62 77 GLU A O 1
ATOM 618 N N . PRO A 1 78 ? 8.611 5.085 -6.872 1.00 70.31 78 PRO A N 1
ATOM 619 C CA . PRO A 1 78 ? 8.642 3.623 -6.800 1.00 70.31 78 PRO A CA 1
ATOM 620 C C . PRO A 1 78 ? 8.310 2.930 -8.125 1.00 70.31 78 PRO A C 1
ATOM 622 O O . PRO A 1 78 ? 8.888 1.886 -8.430 1.00 70.31 78 PRO A O 1
ATOM 625 N N . ARG A 1 79 ? 7.426 3.505 -8.953 1.00 74.19 79 ARG A N 1
ATOM 626 C CA . ARG A 1 79 ? 7.159 2.953 -10.286 1.00 74.19 79 ARG A CA 1
ATOM 627 C C . ARG A 1 79 ? 8.349 3.138 -11.214 1.00 74.19 79 ARG A C 1
ATOM 629 O O . ARG A 1 79 ? 8.662 2.207 -11.953 1.00 74.19 79 ARG A O 1
ATOM 636 N N . LYS A 1 80 ? 8.985 4.312 -11.204 1.00 73.00 80 LYS A N 1
ATOM 637 C CA . LYS A 1 80 ? 10.179 4.566 -12.025 1.00 73.00 80 LYS A CA 1
ATOM 638 C C . LYS A 1 80 ? 11.289 3.587 -11.650 1.00 73.00 80 LYS A C 1
ATOM 640 O O . LYS A 1 80 ? 11.762 2.867 -12.518 1.00 73.00 80 LYS A O 1
ATOM 645 N N . ALA A 1 81 ? 11.558 3.434 -10.352 1.00 72.75 81 ALA A N 1
ATOM 646 C CA . ALA A 1 81 ? 12.526 2.472 -9.835 1.00 72.75 81 ALA A CA 1
ATOM 647 C C . ALA A 1 81 ? 12.202 1.020 -10.234 1.00 72.75 81 ALA A C 1
ATOM 649 O O . ALA A 1 81 ? 13.105 0.268 -10.594 1.00 72.75 81 ALA A O 1
ATOM 650 N N . LEU A 1 82 ? 10.924 0.618 -10.215 1.00 73.62 82 LEU A N 1
ATOM 651 C CA . LEU A 1 82 ? 10.518 -0.717 -10.667 1.00 73.62 82 LEU A CA 1
ATOM 652 C C . LEU A 1 82 ? 10.731 -0.904 -12.178 1.00 73.62 82 LEU A C 1
ATOM 654 O O . LEU A 1 82 ? 11.215 -1.952 -12.596 1.00 73.62 82 LEU A O 1
ATOM 658 N N . ILE A 1 83 ? 10.382 0.092 -12.999 1.00 76.31 83 ILE A N 1
ATOM 659 C CA . ILE A 1 83 ? 10.609 0.054 -14.453 1.00 76.31 83 ILE A CA 1
ATOM 660 C C . ILE A 1 83 ? 12.106 -0.029 -14.752 1.00 76.31 83 ILE A C 1
ATOM 662 O O . ILE A 1 83 ? 12.510 -0.859 -15.568 1.00 76.31 83 ILE A O 1
ATOM 666 N N . ASP A 1 84 ? 12.918 0.780 -14.077 1.00 77.94 84 ASP A N 1
ATOM 667 C CA . ASP A 1 84 ? 14.369 0.790 -14.241 1.00 77.94 84 ASP A CA 1
ATOM 668 C C . ASP A 1 84 ? 14.966 -0.563 -13.846 1.00 77.94 84 ASP A C 1
ATOM 670 O O . ASP A 1 84 ? 15.705 -1.156 -14.629 1.00 77.94 84 ASP A O 1
ATOM 674 N N . PHE A 1 85 ? 14.567 -1.114 -12.693 1.00 76.69 85 PHE A N 1
ATOM 675 C CA . PHE A 1 85 ? 14.998 -2.436 -12.233 1.00 76.69 85 PHE A CA 1
ATOM 676 C C . PHE A 1 85 ? 14.660 -3.548 -13.237 1.00 76.69 85 PHE A C 1
ATOM 678 O O . PHE A 1 85 ? 15.519 -4.362 -13.574 1.00 76.69 85 PHE A O 1
ATOM 685 N N . LEU A 1 86 ? 13.421 -3.584 -13.740 1.00 76.94 86 LEU A N 1
ATOM 686 C CA . LEU A 1 86 ? 12.989 -4.592 -14.713 1.00 76.94 86 LEU A CA 1
ATOM 687 C C . LEU A 1 86 ? 13.708 -4.430 -16.058 1.00 76.94 86 LEU A C 1
ATOM 689 O O . LEU A 1 86 ? 14.077 -5.420 -16.683 1.00 76.94 86 LEU A O 1
ATOM 693 N N . THR A 1 87 ? 13.942 -3.192 -16.493 1.00 77.56 87 THR A N 1
ATOM 694 C CA . THR A 1 87 ? 14.650 -2.900 -17.747 1.00 77.56 87 THR A CA 1
ATOM 695 C C . THR A 1 87 ? 16.130 -3.283 -17.657 1.00 77.56 87 THR A C 1
ATOM 697 O O . THR A 1 87 ? 16.681 -3.851 -18.599 1.00 77.56 87 THR A O 1
ATOM 700 N N . GLU A 1 88 ? 16.776 -3.009 -16.522 1.00 76.00 88 GLU A N 1
ATOM 701 C CA . GLU A 1 88 ? 18.141 -3.446 -16.203 1.00 76.00 88 GLU A CA 1
ATOM 702 C C . GLU A 1 88 ? 18.261 -4.975 -16.167 1.00 76.00 88 GLU A C 1
ATOM 704 O O . GLU A 1 88 ? 19.217 -5.528 -16.707 1.00 76.00 88 GLU A O 1
ATOM 709 N N . ALA A 1 89 ? 17.292 -5.669 -15.560 1.00 69.12 89 ALA A N 1
ATOM 710 C CA . ALA A 1 89 ? 17.291 -7.128 -15.479 1.00 69.12 89 ALA A CA 1
ATOM 711 C C . ALA A 1 89 ? 17.259 -7.777 -16.873 1.00 69.12 89 ALA A C 1
ATOM 713 O O . ALA A 1 89 ? 18.073 -8.651 -17.156 1.00 69.12 89 ALA A O 1
ATOM 714 N N . VAL A 1 90 ? 16.395 -7.284 -17.769 1.00 67.94 90 VAL A N 1
ATOM 715 C CA . VAL A 1 90 ? 16.293 -7.780 -19.154 1.00 67.94 90 VAL A CA 1
ATOM 716 C C . VAL A 1 90 ? 17.593 -7.549 -19.933 1.00 67.94 90 VAL A C 1
ATOM 718 O O . VAL A 1 90 ? 18.039 -8.429 -20.662 1.00 67.94 90 VAL A O 1
ATOM 721 N N . LYS A 1 91 ? 18.248 -6.395 -19.747 1.00 68.31 91 LYS A N 1
ATOM 722 C CA . LYS A 1 91 ? 19.534 -6.093 -20.401 1.00 68.31 91 LYS A CA 1
ATOM 723 C C . LYS A 1 91 ? 20.688 -6.982 -19.935 1.00 68.31 91 LYS A C 1
ATOM 725 O O . LYS A 1 91 ? 21.641 -7.135 -20.683 1.00 68.31 91 LYS A O 1
ATOM 730 N N . LYS A 1 92 ? 20.644 -7.528 -18.716 1.00 61.16 92 LYS A N 1
ATOM 731 C CA . LYS A 1 92 ? 21.700 -8.412 -18.187 1.00 61.16 92 LYS A CA 1
ATOM 732 C C . LYS A 1 92 ? 21.594 -9.856 -18.679 1.00 61.16 92 LYS A C 1
ATOM 734 O O . LYS A 1 92 ? 22.558 -10.599 -18.536 1.00 61.16 92 LYS A O 1
ATOM 739 N N . GLU A 1 93 ? 20.450 -10.249 -19.231 1.00 53.97 93 GLU A N 1
ATOM 740 C CA . GLU A 1 93 ? 20.223 -11.589 -19.791 1.00 53.97 93 GLU A CA 1
ATOM 741 C C . GLU A 1 93 ? 20.487 -11.672 -21.308 1.00 53.97 93 GLU A C 1
ATOM 743 O O . GLU A 1 93 ? 20.362 -12.754 -21.880 1.00 53.97 93 GLU A O 1
ATOM 748 N N . THR A 1 94 ? 20.862 -10.559 -21.959 1.00 48.62 94 THR A N 1
ATOM 749 C CA . THR A 1 94 ? 21.189 -10.487 -23.401 1.00 48.62 94 THR A CA 1
ATOM 750 C C . THR A 1 94 ? 22.657 -10.148 -23.622 1.00 48.62 94 THR A C 1
ATOM 752 O O . THR A 1 94 ? 23.233 -10.680 -24.596 1.00 48.62 94 THR A O 1
#

pLDDT: mean 80.95, std 14.32, range [33.78, 94.69]

Radius of gyration: 14.43 Å; chains: 1; bounding box: 36×21×36 Å

Foldseek 3Di:
DDPPPDVDVLPLLLCLLVVVLLCVVLVHDQDPVLSVVCNVPVVVSSCVSQVVHPDDDPVNSVVSDDPVSVVSSVVDPVNVVVVVVVVVVVVVVD